Protein AF-A0A968ZP89-F1 (afdb_monomer_lite)

Radius of gyration: 15.47 Å; chains: 1; bounding box: 42×29×35 Å

Secondary structure (DSSP, 8-state):
--GGGSTT-----EEEEE---TTTHHHHHHHHHHTT--EEEESS-TT----TT-EEEEEEE-SSS---EEEETTEEEE-TTS-HHHHHTSSSEEE---S-SS--TTTSSSSS--

Foldseek 3Di:
DCLVQAPNSAAADEPAEDADAPVCVVVVVVVCVVVVFDEAEGASNDPDHHHNVHHDGYYYYPCPYQQDWDDDPPEIEGGPNHDPVVVVVDDHYDYDPPDDDDDPPPVCVVVPDD

Structure (mmCIF, N/CA/C/O backbone):
data_AF-A0A968ZP89-F1
#
_entry.id   AF-A0A968ZP89-F1
#
loop_
_atom_site.group_PDB
_atom_site.id
_atom_site.type_symbol
_atom_site.label_atom_id
_atom_site.label_alt_id
_atom_site.label_comp_id
_atom_site.label_asym_id
_atom_site.label_entity_id
_atom_site.label_seq_id
_atom_site.pdbx_PDB_ins_code
_atom_site.Cartn_x
_atom_site.Cartn_y
_atom_site.Cartn_z
_atom_site.occupancy
_atom_site.B_iso_or_equiv
_atom_site.auth_seq_id
_atom_site.auth_comp_id
_atom_site.auth_asym_id
_atom_site.auth_atom_id
_atom_site.pdbx_PDB_model_num
ATOM 1 N N . MET A 1 1 ? 13.411 -3.872 -1.433 1.00 85.44 1 MET A N 1
ATOM 2 C CA . MET A 1 1 ? 12.933 -5.269 -1.562 1.00 85.44 1 MET A CA 1
ATOM 3 C C . MET A 1 1 ? 11.604 -5.400 -0.845 1.00 85.44 1 MET A C 1
ATOM 5 O O . MET A 1 1 ? 11.432 -4.738 0.172 1.00 85.44 1 MET A O 1
ATOM 9 N N . LEU A 1 2 ? 10.691 -6.217 -1.369 1.00 90.12 2 LEU A N 1
ATOM 10 C CA . LEU A 1 2 ? 9.331 -6.379 -0.845 1.00 90.12 2 LEU A CA 1
ATOM 11 C C . LEU A 1 2 ? 9.191 -7.544 0.142 1.00 90.12 2 LEU A C 1
ATOM 13 O O . LEU A 1 2 ? 8.262 -7.532 0.940 1.00 90.12 2 LEU A O 1
ATOM 17 N N . ALA A 1 3 ? 10.134 -8.490 0.165 1.00 89.88 3 ALA A N 1
ATOM 18 C CA . ALA A 1 3 ? 10.151 -9.602 1.118 1.00 89.88 3 ALA A CA 1
ATOM 19 C C . ALA A 1 3 ? 9.910 -9.208 2.600 1.00 89.88 3 ALA A C 1
ATOM 21 O O . ALA A 1 3 ? 9.131 -9.888 3.264 1.00 89.88 3 ALA A O 1
ATOM 22 N N . PRO A 1 4 ? 10.459 -8.102 3.152 1.00 90.44 4 PRO A N 1
ATOM 23 C CA . PRO A 1 4 ? 10.164 -7.695 4.535 1.00 90.44 4 PRO A CA 1
ATOM 24 C C . PRO A 1 4 ? 8.699 -7.287 4.780 1.00 90.44 4 PRO A C 1
ATOM 26 O O . PRO A 1 4 ? 8.256 -7.201 5.930 1.00 90.44 4 PRO A O 1
ATOM 29 N N . TYR A 1 5 ? 7.954 -7.019 3.706 1.00 85.50 5 TYR A N 1
ATOM 30 C CA . TYR A 1 5 ? 6.574 -6.540 3.708 1.00 85.50 5 TYR A CA 1
ATOM 31 C C . TYR A 1 5 ? 5.538 -7.639 3.444 1.00 85.50 5 TYR A C 1
ATOM 33 O O . TYR A 1 5 ? 4.344 -7.357 3.499 1.00 85.50 5 TYR A O 1
ATOM 41 N N . THR A 1 6 ? 5.961 -8.886 3.214 1.00 85.94 6 THR A N 1
ATOM 42 C CA . THR A 1 6 ? 5.068 -10.039 3.028 1.00 85.94 6 THR A CA 1
ATOM 43 C C . THR A 1 6 ? 5.213 -11.036 4.176 1.00 85.94 6 THR A C 1
ATOM 45 O O . THR A 1 6 ? 6.291 -11.215 4.743 1.00 85.94 6 THR A O 1
ATOM 48 N N . THR A 1 7 ? 4.126 -11.723 4.544 1.00 85.69 7 THR A N 1
ATOM 49 C CA . THR A 1 7 ? 4.178 -12.768 5.587 1.00 85.69 7 THR A CA 1
ATOM 50 C C . THR A 1 7 ? 5.042 -13.953 5.161 1.00 85.69 7 THR A C 1
ATOM 52 O O . THR A 1 7 ? 5.760 -14.521 5.981 1.00 85.69 7 THR A O 1
ATOM 55 N N . TRP A 1 8 ? 5.025 -14.274 3.869 1.00 84.81 8 TRP A N 1
ATOM 56 C CA . TRP A 1 8 ? 5.811 -15.351 3.272 1.00 84.81 8 TRP A CA 1
ATOM 57 C C . TRP A 1 8 ? 7.306 -15.025 3.160 1.00 84.81 8 TRP A C 1
ATOM 59 O O . TRP A 1 8 ? 8.091 -15.921 2.873 1.00 84.81 8 TRP A O 1
ATOM 69 N N . LYS A 1 9 ? 7.711 -13.771 3.420 1.00 87.19 9 LYS A N 1
ATOM 70 C CA . LYS A 1 9 ? 9.095 -13.284 3.305 1.00 87.19 9 LYS A CA 1
ATOM 71 C C . LYS A 1 9 ? 9.712 -13.504 1.922 1.00 87.19 9 LYS A C 1
ATOM 73 O O . LYS A 1 9 ? 10.916 -13.705 1.797 1.00 87.19 9 LYS A O 1
ATOM 78 N N . VAL A 1 10 ? 8.876 -13.429 0.892 1.00 84.88 10 VAL A N 1
ATOM 79 C CA . VAL A 1 10 ? 9.263 -13.520 -0.521 1.00 84.88 10 VAL A CA 1
ATOM 80 C C . VAL A 1 10 ? 8.825 -12.264 -1.265 1.00 84.88 10 VAL A C 1
ATOM 82 O O . VAL A 1 10 ? 7.873 -11.591 -0.846 1.00 84.88 10 VAL A O 1
ATOM 85 N N . GLY A 1 11 ? 9.533 -11.929 -2.342 1.00 89.06 11 GLY A N 1
ATOM 86 C CA . GLY A 1 11 ? 9.262 -10.743 -3.147 1.00 89.06 11 GLY A CA 1
ATOM 87 C C . GLY A 1 11 ? 10.502 -9.915 -3.448 1.00 89.06 11 GLY A C 1
ATOM 88 O O . GLY A 1 11 ? 11.181 -9.421 -2.539 1.00 89.06 11 GLY A O 1
ATOM 89 N N . GLY A 1 12 ? 10.725 -9.695 -4.743 1.00 91.50 12 GLY A N 1
ATOM 90 C CA . GLY A 1 12 ? 11.815 -8.905 -5.298 1.00 91.50 12 GLY A CA 1
ATOM 91 C C . GLY A 1 12 ? 11.727 -7.406 -5.013 1.00 91.50 12 GLY A C 1
ATOM 92 O O . GLY A 1 12 ? 11.071 -6.933 -4.079 1.00 91.50 12 GLY A O 1
ATOM 93 N N . ALA A 1 13 ? 12.439 -6.607 -5.803 1.00 94.06 13 ALA A N 1
ATOM 94 C CA . ALA A 1 13 ? 12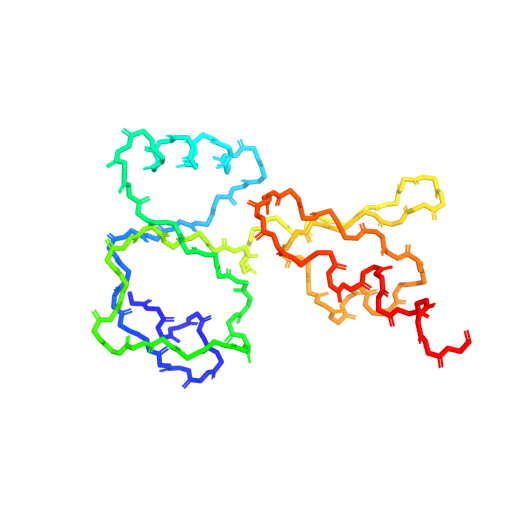.421 -5.154 -5.664 1.00 94.06 13 ALA A CA 1
ATOM 95 C C . ALA A 1 13 ? 11.173 -4.538 -6.317 1.00 94.06 13 ALA A C 1
ATOM 97 O O . ALA A 1 13 ? 10.810 -4.881 -7.436 1.00 94.06 13 ALA A O 1
ATOM 98 N N . ALA A 1 14 ? 10.536 -3.585 -5.638 1.00 94.38 14 ALA A N 1
ATOM 99 C CA . ALA A 1 14 ? 9.650 -2.647 -6.315 1.00 94.38 14 ALA A CA 1
ATOM 100 C C . ALA A 1 14 ? 10.496 -1.573 -6.998 1.00 94.38 14 ALA A C 1
ATOM 102 O O . ALA A 1 14 ? 11.482 -1.117 -6.411 1.00 94.38 14 ALA A O 1
ATOM 103 N N . ARG A 1 15 ? 10.092 -1.131 -8.190 1.00 94.06 15 ARG A N 1
ATOM 104 C CA . ARG A 1 15 ? 10.738 0.007 -8.854 1.00 94.06 15 ARG A CA 1
ATOM 105 C C . ARG A 1 15 ? 10.577 1.298 -8.051 1.00 94.06 15 ARG A C 1
ATOM 107 O O . ARG A 1 15 ? 11.532 2.061 -7.942 1.00 94.06 15 ARG A O 1
ATOM 114 N N . TRP A 1 16 ? 9.401 1.504 -7.459 1.00 94.88 16 TRP A N 1
ATOM 115 C CA . TRP A 1 16 ? 9.166 2.525 -6.440 1.00 94.88 16 TRP A CA 1
ATOM 116 C C . TRP A 1 16 ? 8.379 1.930 -5.278 1.00 94.88 16 TRP A C 1
ATOM 118 O O . TRP A 1 16 ? 7.535 1.059 -5.474 1.00 94.88 16 TRP A O 1
ATOM 128 N N . PHE A 1 17 ? 8.646 2.408 -4.070 1.00 94.19 17 PHE A N 1
ATOM 129 C CA . PHE A 1 17 ? 7.937 2.009 -2.861 1.00 94.19 17 PHE A CA 1
ATOM 130 C C . PHE A 1 17 ? 7.656 3.256 -2.029 1.00 94.19 17 PHE A C 1
ATOM 132 O O . PHE A 1 17 ? 8.558 4.073 -1.846 1.00 94.19 17 PHE A O 1
ATOM 139 N N . ALA A 1 18 ? 6.426 3.396 -1.546 1.00 93.56 18 ALA A N 1
ATOM 140 C CA . ALA A 1 18 ? 6.007 4.516 -0.719 1.00 93.56 18 ALA A CA 1
ATOM 141 C C . ALA A 1 18 ? 5.026 4.057 0.363 1.00 93.56 18 ALA A C 1
ATOM 143 O O . ALA A 1 18 ? 4.212 3.165 0.131 1.00 93.56 18 ALA A O 1
ATOM 144 N N . GLU A 1 19 ? 5.084 4.713 1.517 1.00 92.44 19 GLU A N 1
ATOM 145 C CA . GLU A 1 19 ? 4.127 4.573 2.619 1.00 92.44 19 GLU A CA 1
ATOM 146 C C . GLU A 1 19 ? 3.502 5.946 2.895 1.00 92.44 19 GLU A C 1
ATOM 148 O O . GLU A 1 19 ? 3.871 6.592 3.874 1.00 92.44 19 GLU A O 1
ATOM 153 N N . PRO A 1 20 ? 2.638 6.449 1.990 1.00 91.88 20 PRO A N 1
ATOM 154 C CA . PRO A 1 20 ? 2.081 7.789 2.117 1.00 91.88 20 PRO A CA 1
ATOM 155 C C . PRO A 1 20 ? 1.083 7.863 3.274 1.00 91.88 20 PRO A C 1
ATOM 157 O O . PRO A 1 20 ? 0.455 6.860 3.641 1.00 91.88 20 PRO A O 1
ATOM 160 N N . THR A 1 21 ? 0.882 9.066 3.800 1.00 89.81 21 THR A N 1
ATOM 161 C CA . THR A 1 21 ? -0.294 9.385 4.621 1.00 89.81 21 THR A CA 1
ATOM 162 C C . THR A 1 21 ? -1.570 9.428 3.766 1.00 89.81 21 THR A C 1
ATOM 164 O O . THR A 1 21 ? -1.521 9.387 2.531 1.00 89.81 21 THR A O 1
ATOM 167 N N . SER A 1 22 ? -2.736 9.508 4.413 1.00 84.69 22 SER A N 1
ATOM 168 C CA . SER A 1 22 ? -4.025 9.693 3.729 1.00 84.69 22 SER A CA 1
ATOM 169 C C . SER A 1 22 ? -4.076 10.985 2.906 1.00 84.69 22 SER A C 1
ATOM 171 O O . SER A 1 22 ? -4.687 10.995 1.838 1.00 84.69 22 SER A O 1
ATOM 173 N N . GLU A 1 23 ? -3.372 12.031 3.339 1.00 88.19 23 GLU A N 1
ATOM 174 C CA . GLU A 1 23 ? -3.264 13.311 2.630 1.00 88.19 23 GLU A CA 1
ATOM 175 C C . GLU A 1 23 ? -2.309 13.253 1.426 1.00 88.19 23 GLU A C 1
ATOM 177 O O . GLU A 1 23 ? -2.563 13.892 0.410 1.00 88.19 23 GLU A O 1
ATOM 182 N N . GLU A 1 24 ? -1.234 12.464 1.504 1.00 90.56 24 GLU A N 1
ATOM 183 C CA . GLU A 1 24 ? -0.213 12.359 0.447 1.00 90.56 24 GLU A CA 1
ATOM 184 C C . GLU A 1 24 ? -0.599 11.386 -0.678 1.00 90.56 24 GLU A C 1
ATOM 186 O O . GLU A 1 24 ? -0.114 11.488 -1.811 1.00 90.56 24 GLU A O 1
ATOM 191 N N . ALA A 1 25 ? -1.451 10.403 -0.379 1.00 89.38 25 ALA A N 1
ATOM 192 C CA . ALA A 1 25 ? -1.802 9.350 -1.325 1.00 89.38 25 ALA A CA 1
ATOM 193 C C . ALA A 1 25 ? -2.437 9.857 -2.636 1.00 89.38 25 ALA A C 1
ATOM 195 O O . ALA A 1 25 ? -2.038 9.354 -3.692 1.00 89.38 25 ALA A O 1
ATOM 196 N N . PRO A 1 26 ? -3.367 10.836 -2.635 1.00 90.50 26 PRO A N 1
ATOM 197 C CA . PRO A 1 26 ? -3.945 11.372 -3.867 1.00 90.50 26 PRO A CA 1
ATOM 198 C C . PRO A 1 26 ? -2.893 11.953 -4.817 1.00 90.50 26 PRO A C 1
ATOM 200 O O . PRO A 1 26 ? -2.900 11.630 -6.007 1.00 90.50 26 PRO A O 1
ATOM 203 N N . ASP A 1 27 ? -1.953 12.742 -4.294 1.00 92.94 27 ASP A N 1
ATOM 204 C CA . ASP A 1 27 ? -0.906 13.386 -5.093 1.00 92.94 27 ASP A CA 1
ATOM 205 C C . ASP A 1 27 ? 0.074 12.361 -5.667 1.00 92.94 27 ASP A C 1
ATOM 207 O O . ASP A 1 27 ? 0.450 12.422 -6.842 1.00 92.94 27 ASP A O 1
ATOM 211 N N . L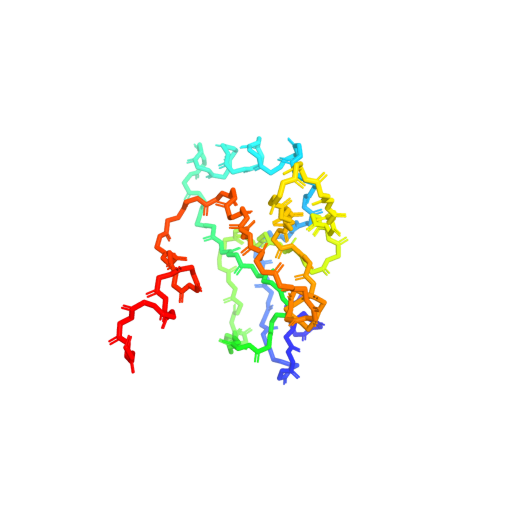EU A 1 28 ? 0.448 11.363 -4.865 1.00 93.12 28 LEU A N 1
ATOM 212 C CA . LEU A 1 28 ? 1.325 10.281 -5.300 1.00 93.12 28 LEU A CA 1
ATOM 213 C C . LEU A 1 28 ? 0.685 9.431 -6.410 1.00 93.12 28 LEU A C 1
ATOM 215 O O . LEU A 1 28 ? 1.354 9.038 -7.372 1.00 93.12 28 LEU A O 1
ATOM 219 N N . ILE A 1 29 ? -0.616 9.163 -6.303 1.00 92.38 29 ILE A N 1
ATOM 220 C CA . ILE A 1 29 ? -1.370 8.417 -7.314 1.00 92.38 29 ILE A CA 1
ATOM 221 C C . ILE A 1 29 ? -1.518 9.240 -8.587 1.00 92.38 29 ILE A C 1
ATOM 223 O O . ILE A 1 29 ? -1.282 8.712 -9.675 1.00 92.38 29 ILE A O 1
ATOM 227 N N . ALA A 1 30 ? -1.843 10.528 -8.467 1.00 93.88 30 ALA A N 1
ATOM 228 C CA . ALA A 1 30 ? -1.911 11.437 -9.604 1.00 93.88 30 ALA A CA 1
ATOM 229 C C . ALA A 1 30 ? -0.560 11.513 -10.334 1.00 93.88 30 ALA A C 1
ATOM 231 O O . ALA A 1 30 ? -0.508 11.420 -11.563 1.00 93.88 30 ALA A O 1
ATOM 232 N N . TRP A 1 31 ? 0.547 11.588 -9.589 1.00 95.25 31 TRP A N 1
ATOM 233 C CA . TRP A 1 31 ? 1.900 11.540 -10.140 1.00 95.25 31 TRP A CA 1
ATOM 234 C C . TRP A 1 31 ? 2.166 10.243 -10.911 1.00 95.25 31 TRP A C 1
ATOM 236 O O . TRP A 1 31 ? 2.606 10.299 -12.062 1.00 95.25 31 TRP A O 1
ATOM 246 N N . ALA A 1 32 ? 1.876 9.080 -10.324 1.00 94.50 32 ALA A N 1
ATOM 247 C CA . ALA A 1 32 ? 2.111 7.793 -10.976 1.00 94.50 32 ALA A CA 1
ATOM 248 C C . ALA A 1 32 ? 1.247 7.638 -12.237 1.00 94.50 32 ALA A C 1
ATOM 250 O O . ALA A 1 32 ? 1.755 7.239 -13.289 1.00 94.50 32 ALA A O 1
ATOM 251 N N . TYR A 1 33 ? -0.020 8.051 -12.160 1.00 94.62 33 TYR A N 1
ATOM 252 C CA . TYR A 1 33 ? -0.946 8.058 -13.288 1.00 94.62 33 TYR A CA 1
ATOM 253 C C . TYR A 1 33 ? -0.455 8.963 -14.425 1.00 94.62 33 TYR A C 1
ATOM 255 O O . TYR A 1 33 ? -0.386 8.525 -15.572 1.00 94.62 33 TYR A O 1
ATOM 263 N N . SER A 1 34 ? -0.013 10.188 -14.111 1.00 96.19 34 SER A N 1
ATOM 264 C CA . SER A 1 34 ? 0.522 11.142 -15.100 1.00 96.19 34 SER A CA 1
ATOM 265 C C . SER A 1 34 ? 1.741 10.613 -15.866 1.00 96.19 34 SER A C 1
ATOM 267 O O . SER A 1 34 ? 2.009 11.041 -16.987 1.00 96.19 34 SER A O 1
ATOM 269 N N . LYS A 1 35 ? 2.474 9.664 -15.274 1.00 95.81 35 LYS A N 1
ATOM 270 C CA . LYS A 1 35 ? 3.673 9.046 -15.851 1.00 95.81 35 LYS A CA 1
ATOM 271 C C . LYS A 1 35 ? 3.419 7.671 -16.466 1.00 95.81 35 LYS A C 1
ATOM 273 O O . LYS A 1 35 ? 4.372 7.042 -16.923 1.00 95.81 35 LYS A O 1
ATOM 278 N N . GLY A 1 36 ? 2.176 7.184 -16.453 1.00 94.38 36 GLY A N 1
ATOM 279 C CA . GLY A 1 36 ? 1.838 5.831 -16.902 1.00 94.38 36 GLY A CA 1
ATOM 280 C C . GLY A 1 36 ? 2.524 4.733 -16.081 1.00 94.38 36 GLY A C 1
ATOM 281 O O . GLY A 1 36 ? 2.790 3.649 -16.597 1.00 94.38 36 GLY A O 1
ATOM 282 N N . ILE A 1 37 ? 2.869 5.016 -14.821 1.00 95.38 37 ILE A N 1
ATOM 283 C CA . ILE A 1 37 ? 3.516 4.054 -13.928 1.00 95.38 37 ILE A CA 1
ATOM 284 C C . ILE A 1 37 ? 2.432 3.137 -13.342 1.00 95.38 37 ILE A C 1
ATOM 286 O O . ILE A 1 37 ? 1.484 3.644 -12.740 1.00 95.38 37 ILE A O 1
ATOM 290 N N . PRO A 1 38 ? 2.557 1.800 -13.458 1.00 93.25 38 PRO A N 1
ATOM 291 C CA . PRO A 1 38 ? 1.612 0.888 -12.825 1.00 93.25 38 PRO A CA 1
ATOM 292 C C . PRO A 1 38 ? 1.700 0.998 -11.298 1.00 93.25 38 PRO A C 1
ATOM 294 O O . PRO A 1 38 ? 2.798 1.053 -10.739 1.00 93.25 38 PRO A O 1
ATOM 297 N N . ILE A 1 39 ? 0.543 1.015 -10.635 1.00 93.38 39 ILE A N 1
ATOM 298 C CA . ILE A 1 39 ? 0.422 1.125 -9.177 1.00 93.38 39 ILE A CA 1
ATOM 299 C C . ILE A 1 39 ? -0.022 -0.223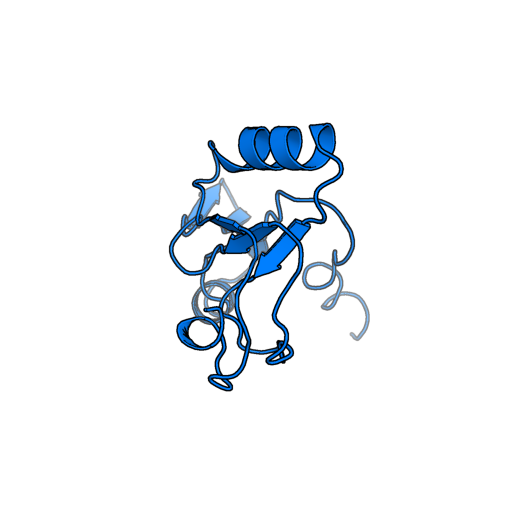 -8.606 1.00 93.38 39 ILE A C 1
ATOM 301 O O . ILE A 1 39 ? -0.950 -0.849 -9.117 1.00 93.38 39 ILE A O 1
ATOM 305 N N . TYR A 1 40 ? 0.628 -0.647 -7.529 1.00 92.56 40 TYR A N 1
ATOM 306 C CA . TYR A 1 40 ? 0.310 -1.841 -6.757 1.00 92.56 40 TYR A CA 1
ATOM 307 C C . TYR A 1 40 ? 0.050 -1.435 -5.306 1.00 92.56 40 TYR A C 1
ATOM 309 O O . TYR A 1 40 ? 0.844 -0.704 -4.719 1.00 92.56 40 TYR A O 1
ATOM 317 N N . TYR A 1 41 ? -1.029 -1.929 -4.707 1.00 90.06 41 TYR A N 1
ATOM 318 C CA . TYR A 1 41 ? -1.350 -1.657 -3.305 1.00 90.06 41 TYR A CA 1
ATOM 319 C C . TYR A 1 41 ? -0.919 -2.827 -2.424 1.00 90.06 41 TYR A C 1
ATOM 321 O O . TYR A 1 41 ? -1.196 -3.986 -2.738 1.00 90.06 41 TYR A O 1
ATOM 329 N N . LEU A 1 42 ? -0.249 -2.530 -1.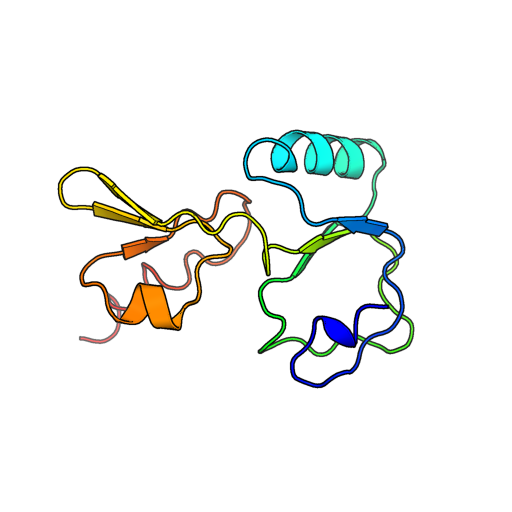313 1.00 88.81 42 LEU A N 1
ATOM 330 C CA . LEU A 1 42 ? 0.229 -3.520 -0.358 1.00 88.81 42 LEU A CA 1
ATOM 331 C C . LEU A 1 42 ? -0.254 -3.169 1.053 1.00 88.81 42 LEU A C 1
ATOM 333 O O . LEU A 1 42 ? 0.202 -2.218 1.668 1.00 88.81 42 LEU A O 1
ATOM 337 N N . GLY A 1 43 ? -1.173 -3.966 1.595 1.00 86.50 43 GLY A N 1
ATOM 338 C CA . GLY A 1 43 ? -1.525 -3.876 3.015 1.00 86.50 43 GLY A CA 1
ATOM 339 C C . GLY A 1 43 ? -0.445 -4.520 3.894 1.00 86.50 43 GLY A C 1
ATOM 340 O O . GLY A 1 43 ? 0.755 -4.355 3.699 1.00 86.50 43 GLY A O 1
ATOM 341 N N . ARG A 1 44 ? -0.853 -5.385 4.830 1.00 82.50 44 ARG A N 1
ATOM 342 C CA . ARG A 1 44 ? 0.090 -6.140 5.686 1.00 82.50 44 ARG A CA 1
ATOM 343 C C . ARG A 1 44 ? 0.806 -7.308 4.983 1.00 82.50 44 ARG A C 1
ATOM 345 O O . ARG A 1 44 ? 1.567 -8.021 5.631 1.00 82.50 44 ARG A O 1
ATOM 352 N N . GLY A 1 45 ? 0.518 -7.552 3.701 1.00 82.12 45 GLY A N 1
ATOM 353 C CA . GLY A 1 45 ? 1.153 -8.608 2.903 1.00 82.12 45 GLY A CA 1
ATOM 354 C C . GLY A 1 45 ? 0.864 -10.045 3.364 1.00 82.12 45 GLY A C 1
ATOM 355 O O . GLY A 1 45 ? 1.654 -10.945 3.080 1.00 82.12 45 GLY A O 1
ATOM 356 N N . SER A 1 46 ? -0.247 -10.279 4.075 1.00 79.06 46 SER A N 1
ATOM 357 C CA . SER A 1 46 ? -0.618 -11.602 4.608 1.00 79.06 46 SER A CA 1
ATOM 358 C C . SER A 1 46 ? -1.220 -12.561 3.584 1.00 79.06 46 SER A C 1
ATOM 360 O O . SER A 1 46 ? -1.302 -13.754 3.853 1.00 79.06 46 SER A O 1
ATOM 362 N N . ASN A 1 47 ? -1.626 -12.054 2.418 1.00 82.56 47 ASN A N 1
ATOM 363 C CA . ASN A 1 47 ? -2.245 -12.843 1.352 1.00 82.56 47 ASN A CA 1
ATOM 364 C C . ASN A 1 47 ? -1.652 -12.527 -0.031 1.00 82.56 47 ASN A C 1
ATOM 366 O O . ASN A 1 47 ? -2.363 -12.491 -1.030 1.00 82.56 47 ASN A O 1
ATOM 370 N N . VAL A 1 48 ? -0.358 -12.209 -0.084 1.00 83.88 48 VAL A N 1
ATOM 371 C CA . VAL A 1 48 ? 0.317 -11.866 -1.340 1.00 83.88 48 VAL A CA 1
ATOM 372 C C . VAL A 1 48 ? 1.596 -12.680 -1.462 1.00 83.88 48 VAL A C 1
ATOM 374 O O . VAL A 1 48 ? 2.372 -12.777 -0.509 1.00 83.88 48 VAL A O 1
ATOM 377 N N . LEU A 1 49 ? 1.805 -13.236 -2.653 1.00 86.12 49 LEU A N 1
ATOM 378 C CA . LEU A 1 49 ? 3.051 -13.849 -3.090 1.00 86.12 49 LEU A CA 1
ATOM 379 C C . LEU A 1 49 ? 3.612 -12.978 -4.217 1.00 86.12 49 LEU A C 1
ATOM 381 O O . LEU A 1 49 ? 2.969 -12.817 -5.252 1.00 86.12 49 LEU A O 1
ATOM 385 N N . ILE A 1 50 ? 4.771 -12.366 -3.993 1.00 89.19 50 ILE A N 1
ATOM 386 C CA . ILE A 1 50 ? 5.398 -11.455 -4.956 1.00 89.19 50 ILE A CA 1
ATOM 387 C C . ILE A 1 50 ? 6.572 -12.194 -5.592 1.00 89.19 50 ILE A C 1
ATOM 389 O O . ILE A 1 50 ? 7.349 -12.815 -4.871 1.00 89.19 50 ILE A O 1
ATOM 393 N N . SER A 1 51 ? 6.690 -12.132 -6.923 1.00 89.56 51 SER A N 1
ATOM 394 C CA . SER A 1 51 ? 7.815 -12.737 -7.650 1.00 89.56 51 SER A CA 1
ATOM 395 C C . SER A 1 51 ? 9.152 -12.163 -7.174 1.00 89.56 51 SER A C 1
ATOM 397 O O . SER A 1 51 ? 9.241 -10.978 -6.832 1.00 89.56 51 SER A O 1
ATOM 399 N N . ASP A 1 52 ? 10.205 -12.976 -7.202 1.00 91.19 52 ASP A N 1
ATOM 400 C CA . ASP A 1 52 ? 11.575 -12.534 -6.924 1.00 91.19 52 ASP A CA 1
ATOM 401 C C . ASP A 1 52 ? 12.104 -11.562 -7.992 1.00 91.19 52 ASP A C 1
ATOM 403 O O . ASP A 1 52 ? 12.948 -10.719 -7.685 1.00 91.19 52 ASP A O 1
ATOM 407 N N . ASP A 1 53 ? 11.517 -11.574 -9.195 1.00 91.75 53 ASP A N 1
ATOM 408 C CA . ASP A 1 53 ? 11.765 -10.569 -10.242 1.00 91.75 53 ASP A CA 1
ATOM 409 C C . ASP A 1 53 ? 11.262 -9.166 -9.846 1.00 91.75 53 ASP A C 1
ATOM 411 O O . ASP A 1 53 ? 11.634 -8.159 -10.451 1.00 91.75 53 ASP A O 1
ATOM 415 N N . GLY A 1 54 ? 10.434 -9.076 -8.800 1.00 91.88 54 GLY A N 1
ATOM 416 C CA . GLY A 1 54 ? 9.924 -7.821 -8.269 1.00 91.88 54 GLY A CA 1
ATOM 417 C C . GLY A 1 54 ? 8.734 -7.252 -9.041 1.00 91.88 54 GLY A C 1
ATOM 418 O O . GLY A 1 54 ? 8.007 -7.968 -9.728 1.00 91.88 54 GLY A O 1
ATOM 419 N N . LEU A 1 55 ? 8.494 -5.949 -8.870 1.00 92.94 55 LEU A N 1
ATOM 420 C CA . LEU A 1 55 ? 7.375 -5.230 -9.484 1.00 92.94 55 LEU A CA 1
ATOM 421 C C . LEU A 1 55 ? 7.884 -4.001 -10.254 1.00 92.94 55 LEU A C 1
ATOM 423 O O . LEU A 1 55 ? 8.576 -3.160 -9.672 1.00 92.94 55 LEU A O 1
ATOM 427 N N . PRO A 1 56 ? 7.503 -3.819 -11.534 1.00 93.62 56 PRO A N 1
ATOM 428 C CA . PRO A 1 56 ? 8.036 -2.753 -12.390 1.00 93.62 56 PRO A CA 1
ATOM 429 C C . PRO A 1 56 ? 7.434 -1.361 -12.115 1.00 93.62 56 PRO A C 1
ATOM 431 O O . PRO A 1 56 ? 7.690 -0.423 -12.871 1.00 93.62 56 PRO A O 1
ATOM 434 N N . GLY A 1 57 ? 6.622 -1.221 -11.063 1.00 94.12 57 GLY A N 1
ATOM 435 C CA . GLY A 1 57 ? 5.823 -0.032 -10.772 1.00 94.12 57 GLY A CA 1
ATOM 436 C C . GLY A 1 57 ? 5.974 0.501 -9.353 1.00 94.12 57 GLY A C 1
ATOM 437 O O . GLY A 1 57 ? 6.903 0.139 -8.627 1.00 94.12 57 GLY A O 1
ATOM 438 N N . LEU A 1 58 ? 5.053 1.391 -8.988 1.00 94.19 58 LEU A N 1
ATOM 439 C CA . LEU A 1 58 ? 4.951 1.970 -7.656 1.00 94.19 58 LEU A CA 1
ATOM 440 C C . LEU A 1 58 ? 4.149 1.043 -6.749 1.00 94.19 58 LEU A C 1
ATOM 442 O O . LEU A 1 58 ? 2.993 0.749 -7.028 1.00 94.19 58 LEU A O 1
ATOM 446 N N . VAL A 1 59 ? 4.754 0.620 -5.647 1.00 94.75 59 VAL A N 1
ATOM 447 C CA . VAL A 1 59 ? 4.064 -0.067 -4.558 1.00 94.75 59 VAL A CA 1
ATOM 448 C C . VAL A 1 59 ? 3.708 0.955 -3.485 1.00 94.75 59 VAL A C 1
ATOM 450 O O . VAL A 1 59 ? 4.597 1.590 -2.922 1.00 94.75 59 VAL A O 1
ATOM 453 N N . ILE A 1 60 ? 2.417 1.099 -3.203 1.00 93.38 60 ILE A N 1
ATOM 454 C CA . ILE A 1 60 ? 1.888 1.919 -2.113 1.00 93.38 60 ILE A CA 1
ATOM 455 C C . ILE A 1 60 ? 1.551 0.984 -0.956 1.00 93.38 60 ILE A C 1
ATOM 457 O O . ILE A 1 60 ? 0.678 0.124 -1.092 1.00 93.38 60 ILE A O 1
ATOM 461 N N . SER A 1 61 ? 2.261 1.130 0.161 1.00 90.69 61 SER A N 1
ATOM 462 C CA . SER A 1 61 ? 2.044 0.348 1.375 1.00 90.69 61 SER A CA 1
ATOM 463 C C . SER A 1 61 ? 1.243 1.136 2.407 1.00 90.69 61 SER A C 1
ATOM 465 O O . SER A 1 61 ? 1.564 2.285 2.691 1.00 90.69 61 SER A O 1
ATOM 467 N N . THR A 1 62 ? 0.222 0.502 2.985 1.00 88.62 62 THR A N 1
ATOM 468 C CA . THR A 1 62 ? -0.575 1.043 4.106 1.00 88.62 62 THR A CA 1
ATOM 469 C C . THR A 1 62 ? -0.246 0.330 5.418 1.00 88.62 62 THR A C 1
ATOM 471 O O . THR A 1 62 ? -0.970 0.415 6.402 1.00 88.62 62 THR A O 1
ATOM 474 N N . ARG A 1 63 ? 0.844 -0.447 5.461 1.00 81.75 63 ARG A N 1
ATOM 475 C CA . ARG A 1 63 ? 1.176 -1.289 6.620 1.00 81.75 63 ARG A CA 1
ATOM 476 C C . ARG A 1 63 ? 1.409 -0.481 7.898 1.00 81.75 63 ARG A C 1
ATOM 478 O O . ARG A 1 63 ? 1.054 -0.958 8.975 1.00 81.75 63 ARG A O 1
ATOM 485 N N . ASN A 1 64 ? 2.058 0.672 7.765 1.00 82.25 64 ASN A N 1
ATOM 486 C CA . ASN A 1 64 ? 2.463 1.539 8.873 1.00 82.25 64 ASN A CA 1
ATOM 487 C C . ASN A 1 64 ? 1.907 2.966 8.730 1.00 82.25 64 ASN A C 1
ATOM 489 O O . ASN A 1 64 ? 2.337 3.864 9.447 1.00 82.25 64 ASN A O 1
ATOM 493 N N . SER A 1 65 ? 0.991 3.180 7.789 1.00 84.31 65 SER A N 1
ATOM 494 C CA . SER A 1 65 ? 0.359 4.467 7.512 1.00 84.31 65 SER A CA 1
ATOM 495 C C . SER A 1 65 ? -1.144 4.266 7.355 1.00 84.31 65 SER A C 1
ATOM 497 O O . SER A 1 65 ? -1.600 3.136 7.192 1.00 84.31 65 SER A O 1
ATOM 499 N N . MET A 1 66 ? -1.919 5.348 7.428 1.00 83.25 66 MET A N 1
ATOM 500 C CA . MET A 1 66 ? -3.382 5.282 7.354 1.00 83.25 66 MET A CA 1
ATOM 501 C C . MET A 1 66 ? -3.973 4.337 8.422 1.00 83.25 66 MET A C 1
ATOM 503 O O . MET A 1 66 ? -4.713 3.400 8.115 1.00 83.25 66 MET A O 1
ATOM 507 N N . THR A 1 67 ? -3.555 4.504 9.679 1.00 85.44 67 THR A N 1
ATOM 508 C CA . THR A 1 67 ? -3.944 3.634 10.802 1.00 85.44 67 THR A CA 1
ATOM 509 C C . THR A 1 67 ? -4.978 4.274 11.727 1.00 85.44 67 THR A C 1
ATOM 511 O O . THR A 1 67 ? -5.171 3.786 12.843 1.00 85.44 67 THR A O 1
ATOM 514 N N . GLU A 1 68 ? -5.612 5.374 11.320 1.00 84.75 68 GLU A N 1
ATOM 515 C CA . GLU A 1 68 ? -6.614 6.037 12.143 1.00 84.75 68 GLU A CA 1
ATOM 516 C C . GLU A 1 68 ? -7.910 5.232 12.229 1.00 84.75 68 GLU A C 1
ATOM 518 O O . GLU A 1 68 ? -8.388 4.601 11.280 1.00 84.75 68 GLU A O 1
ATOM 523 N N . LEU A 1 69 ? -8.480 5.259 13.429 1.00 86.62 69 LEU A N 1
ATOM 524 C CA . LEU A 1 69 ? -9.719 4.596 13.779 1.00 86.62 69 LEU A CA 1
ATOM 525 C C . LEU A 1 69 ? -10.485 5.525 14.712 1.00 86.62 69 LEU A C 1
ATOM 527 O O . LEU A 1 69 ? -10.045 5.786 15.833 1.00 86.62 69 LEU A O 1
ATOM 531 N N . TYR A 1 70 ? -11.638 5.999 14.264 1.00 84.75 70 TYR A N 1
ATOM 532 C CA . TYR A 1 70 ? -12.470 6.903 15.044 1.00 84.75 70 TYR A CA 1
ATOM 533 C C . TYR A 1 70 ? -13.949 6.565 14.891 1.00 84.75 70 TYR A C 1
ATOM 535 O O . TYR A 1 70 ? -14.373 5.845 13.985 1.00 84.75 70 TYR A O 1
ATOM 543 N N . ARG A 1 71 ? -14.749 7.061 15.834 1.00 85.00 71 ARG A N 1
ATOM 544 C CA . ARG A 1 71 ? -16.201 6.911 15.819 1.00 85.00 71 ARG A CA 1
ATOM 545 C C . ARG A 1 71 ? -16.828 8.200 15.306 1.00 85.00 71 ARG A C 1
ATOM 547 O O . ARG A 1 71 ? -16.559 9.263 15.855 1.00 85.00 71 ARG A O 1
ATOM 554 N N . ASP A 1 72 ? -17.681 8.075 14.301 1.00 84.12 72 ASP A N 1
ATOM 555 C CA . ASP A 1 72 ? -18.506 9.148 13.755 1.00 84.12 72 ASP A CA 1
ATOM 556 C C . ASP A 1 72 ? -19.986 8.786 13.952 1.00 84.12 72 ASP A C 1
ATOM 558 O O . ASP A 1 72 ? -20.551 7.943 13.248 1.00 84.12 72 ASP A O 1
ATOM 562 N N . GLY A 1 73 ? -20.593 9.347 15.002 1.00 85.81 73 GLY A N 1
ATOM 563 C CA . GLY A 1 73 ? -21.943 8.989 15.441 1.00 85.81 73 GLY A CA 1
ATOM 564 C C . GLY A 1 73 ? -22.062 7.502 15.796 1.00 85.81 73 GLY A C 1
ATOM 565 O O . GLY A 1 73 ? -21.411 7.017 16.724 1.00 85.81 73 GLY A O 1
ATOM 566 N N . ASP A 1 74 ? -22.886 6.772 15.046 1.00 85.19 74 ASP A N 1
ATOM 567 C CA . ASP A 1 74 ? -23.063 5.317 15.182 1.00 85.19 74 ASP A CA 1
ATOM 568 C C . ASP A 1 74 ? -22.209 4.496 14.211 1.00 85.19 74 ASP A C 1
ATOM 570 O O . ASP A 1 74 ? -22.302 3.273 14.179 1.00 85.19 74 ASP A O 1
ATOM 574 N N . THR A 1 75 ? -21.341 5.146 13.437 1.00 79.19 75 THR A N 1
ATOM 575 C CA . THR A 1 75 ? -20.420 4.472 12.523 1.00 79.19 75 THR A CA 1
ATOM 576 C C . THR A 1 75 ? -19.008 4.481 13.089 1.00 79.19 75 THR A C 1
ATOM 578 O O . THR A 1 75 ? -18.546 5.471 13.654 1.00 79.19 75 THR A O 1
ATOM 581 N N . ILE A 1 76 ? -18.287 3.378 12.909 1.00 84.56 76 ILE A N 1
ATOM 582 C CA . ILE A 1 76 ? -16.842 3.341 13.128 1.00 84.56 76 ILE A CA 1
ATOM 583 C C . ILE A 1 76 ? -16.155 3.474 11.774 1.00 84.56 76 ILE A C 1
ATOM 585 O O . ILE A 1 76 ? -16.404 2.669 10.871 1.00 84.56 76 ILE A O 1
ATOM 589 N N . VAL A 1 77 ? -15.302 4.489 11.655 1.00 84.75 77 VAL A N 1
ATOM 590 C CA . VAL A 1 77 ? -14.474 4.753 10.481 1.00 84.75 77 VAL A CA 1
ATOM 591 C C . VAL A 1 77 ? -13.078 4.222 10.761 1.00 84.75 77 VAL A C 1
ATOM 593 O O . VAL A 1 77 ? -12.441 4.603 11.742 1.00 84.75 77 VAL A O 1
ATOM 596 N N . ALA A 1 78 ? -12.626 3.316 9.900 1.00 85.06 78 ALA A N 1
ATOM 597 C CA . ALA A 1 78 ? -11.291 2.742 9.944 1.00 85.06 78 ALA A CA 1
ATOM 598 C C . ALA A 1 78 ? -10.579 3.025 8.623 1.00 85.06 78 ALA A C 1
ATOM 600 O O . ALA A 1 78 ? -11.118 2.719 7.551 1.00 85.06 78 ALA A O 1
ATOM 601 N N . GLU A 1 79 ? -9.376 3.580 8.712 1.00 85.38 79 GLU A N 1
ATOM 602 C CA . GLU A 1 79 ? -8.490 3.742 7.569 1.00 85.38 79 GLU A CA 1
ATOM 603 C C . GLU A 1 79 ? -7.900 2.393 7.100 1.00 85.38 79 GLU A C 1
ATOM 605 O O . GLU A 1 79 ? -7.952 1.367 7.785 1.00 85.38 79 GLU A O 1
ATOM 610 N N . SER A 1 80 ? -7.337 2.382 5.890 1.00 79.94 80 SER A N 1
ATOM 611 C CA . SER A 1 80 ? -6.921 1.169 5.168 1.00 79.94 80 SER A CA 1
ATOM 612 C C . SER A 1 80 ? -5.743 0.407 5.796 1.00 79.94 80 SER A C 1
ATOM 614 O O . SER A 1 80 ? -5.541 -0.773 5.496 1.00 79.94 80 SER A O 1
ATOM 616 N N . GLY A 1 81 ? -4.959 1.057 6.654 1.00 81.12 81 GLY A N 1
ATOM 617 C CA . GLY A 1 81 ? -3.859 0.467 7.414 1.00 81.12 81 GLY A CA 1
ATOM 618 C C . GLY A 1 81 ? -4.273 -0.117 8.764 1.00 81.12 81 GLY A C 1
ATOM 619 O O . GLY A 1 81 ? -3.485 -0.830 9.396 1.00 81.12 81 GLY A O 1
ATOM 620 N N . VAL A 1 82 ? -5.510 0.120 9.220 1.00 83.88 82 VAL A N 1
ATOM 621 C CA . VAL A 1 82 ? -6.010 -0.458 10.473 1.00 83.88 82 VAL A CA 1
ATOM 622 C C . VAL A 1 82 ? -6.030 -1.982 10.367 1.00 83.88 82 VAL A C 1
ATOM 624 O O . VAL A 1 82 ? -6.563 -2.579 9.431 1.00 83.88 82 VAL A O 1
ATOM 627 N N . SER A 1 83 ? -5.442 -2.646 11.364 1.00 80.81 83 SER A N 1
ATOM 628 C CA . SER A 1 83 ? -5.413 -4.106 11.415 1.00 80.81 83 SER A CA 1
ATOM 629 C C . SER A 1 83 ? -6.828 -4.681 11.393 1.00 80.81 83 SER A C 1
ATOM 631 O O . SER A 1 83 ? -7.667 -4.333 12.224 1.00 80.81 83 SER A O 1
ATOM 633 N N . TYR A 1 84 ? -7.057 -5.658 10.514 1.00 76.19 84 TYR A N 1
ATOM 634 C CA . TYR A 1 84 ? -8.323 -6.389 10.447 1.00 76.19 84 TYR A CA 1
ATOM 635 C C . TYR A 1 84 ? -8.754 -6.969 11.807 1.00 76.19 84 TYR A C 1
ATOM 637 O O . TYR A 1 84 ? -9.939 -6.981 12.126 1.00 76.19 84 TYR A O 1
ATOM 645 N N . LEU A 1 85 ? -7.804 -7.408 12.645 1.00 76.81 85 LEU A N 1
ATOM 646 C CA . LEU A 1 85 ? -8.112 -7.913 13.990 1.00 76.81 85 LEU A CA 1
ATOM 647 C C . LEU A 1 85 ? -8.703 -6.827 14.899 1.00 76.81 85 LEU A C 1
ATOM 649 O O . LEU A 1 85 ? -9.591 -7.123 15.695 1.00 76.81 85 LEU A O 1
ATOM 653 N N . THR A 1 86 ? -8.246 -5.583 14.751 1.00 77.56 86 THR A N 1
ATOM 654 C CA . THR A 1 86 ? -8.795 -4.432 15.473 1.00 77.56 86 THR A CA 1
ATOM 655 C C . THR A 1 86 ? -10.217 -4.152 14.997 1.00 77.56 86 THR A C 1
ATOM 657 O O . THR A 1 86 ? -11.128 -4.114 15.823 1.00 77.56 86 THR A O 1
ATOM 660 N N . CYS A 1 87 ? -10.442 -4.076 13.679 1.00 69.88 87 CYS A N 1
ATOM 661 C CA . CYS A 1 87 ? -11.780 -3.880 13.110 1.00 69.88 87 CYS A CA 1
ATOM 662 C C . CYS A 1 87 ? -12.764 -4.988 13.516 1.00 69.88 87 CYS A C 1
ATOM 664 O O . CYS A 1 87 ? -13.912 -4.699 13.827 1.00 69.88 87 CYS A O 1
ATOM 666 N N . ARG A 1 88 ? -12.320 -6.250 13.584 1.00 68.94 88 ARG A N 1
ATOM 667 C CA . ARG A 1 88 ? -13.167 -7.390 13.974 1.00 68.94 88 ARG A CA 1
ATOM 668 C C . ARG A 1 88 ? -13.699 -7.293 15.408 1.00 68.94 88 ARG A C 1
ATOM 670 O O . ARG A 1 88 ? -14.754 -7.847 15.702 1.00 68.94 88 ARG A O 1
ATOM 677 N N . SER A 1 89 ? -12.977 -6.626 16.308 1.00 71.31 89 SER A N 1
ATOM 678 C CA . SER A 1 89 ? -13.422 -6.441 17.699 1.00 71.31 89 SER A CA 1
ATOM 679 C C . SER A 1 89 ? -14.550 -5.412 17.850 1.00 71.31 89 SER A C 1
ATOM 681 O O . SER A 1 89 ? -15.171 -5.327 18.909 1.00 71.31 89 SER A O 1
ATOM 683 N N . LEU A 1 90 ? -14.841 -4.656 16.790 1.00 64.31 90 LEU A N 1
ATOM 684 C CA . LEU A 1 90 ? -15.769 -3.537 16.791 1.00 64.31 90 LEU A CA 1
ATOM 685 C C . LEU A 1 90 ? -17.042 -3.921 16.026 1.00 64.31 90 LEU A C 1
ATOM 687 O O . LEU A 1 90 ? -16.992 -4.357 14.878 1.00 64.31 90 LEU A O 1
ATOM 691 N N . ARG A 1 91 ? -18.206 -3.778 16.666 1.00 50.88 91 ARG A N 1
ATOM 692 C CA . ARG A 1 91 ? -19.505 -3.957 15.997 1.00 50.88 91 ARG A CA 1
ATOM 693 C C . ARG A 1 91 ? -19.750 -2.757 15.069 1.00 50.88 91 ARG A C 1
ATOM 695 O O . ARG A 1 91 ? -19.593 -1.630 15.516 1.00 50.88 91 ARG A O 1
ATOM 702 N N . GLN A 1 92 ? -20.143 -3.016 13.816 1.00 50.47 92 GLN A N 1
ATOM 703 C CA . GLN A 1 92 ? -20.431 -2.019 12.765 1.00 50.47 92 GLN A CA 1
ATOM 704 C C . GLN A 1 92 ? -19.253 -1.097 12.376 1.00 50.47 92 GLN A C 1
ATOM 706 O O . GLN A 1 92 ? -19.247 0.102 12.649 1.00 50.47 92 GLN A O 1
ATOM 711 N N . VAL A 1 93 ? -18.267 -1.647 11.661 1.00 51.44 93 VAL A N 1
ATOM 712 C CA . VAL A 1 93 ? -17.200 -0.858 11.019 1.00 51.44 93 VAL A CA 1
ATOM 713 C C . VAL A 1 93 ? -17.533 -0.639 9.543 1.00 51.44 93 VAL A C 1
ATOM 715 O O . VAL A 1 93 ? -17.643 -1.605 8.788 1.00 51.44 93 VAL A O 1
ATOM 718 N N . ARG A 1 94 ? -17.637 0.622 9.102 1.00 47.50 94 ARG A N 1
ATOM 719 C CA . ARG A 1 94 ? -17.548 0.962 7.672 1.00 47.50 94 ARG A CA 1
ATOM 720 C C . ARG A 1 94 ? -16.086 1.257 7.369 1.00 47.50 94 ARG A C 1
ATOM 722 O O . ARG A 1 94 ? -15.565 2.312 7.715 1.00 47.50 94 ARG A O 1
ATOM 729 N N . VAL A 1 95 ? -15.421 0.300 6.730 1.00 49.47 95 VAL A N 1
ATOM 730 C CA . VAL A 1 95 ? -14.049 0.481 6.246 1.00 49.47 95 VAL A CA 1
ATOM 731 C C . V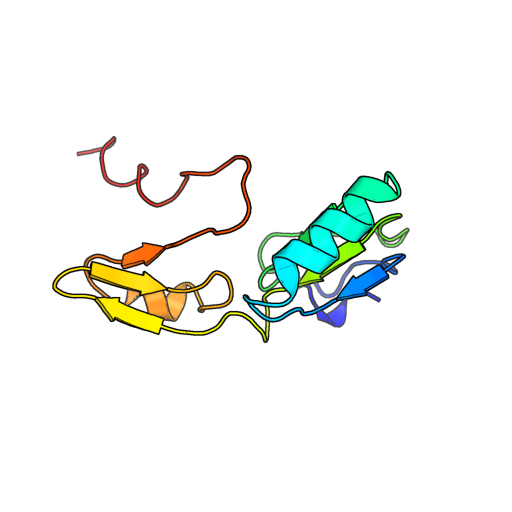AL A 1 95 ? -14.090 1.433 5.054 1.00 49.47 95 VAL A C 1
ATOM 733 O O . VAL A 1 95 ? -14.690 1.110 4.026 1.00 49.47 95 VAL A O 1
ATOM 736 N N . PHE A 1 96 ? -13.469 2.605 5.187 1.00 44.91 96 PHE A N 1
ATOM 737 C CA . PHE A 1 96 ? -13.292 3.522 4.067 1.00 44.91 96 PHE A CA 1
ATOM 738 C C . PHE A 1 96 ? -12.018 3.124 3.324 1.00 44.91 96 PHE A C 1
ATOM 740 O O . PHE A 1 96 ? -10.906 3.511 3.671 1.00 44.91 96 PHE A O 1
ATOM 747 N N . LEU A 1 97 ? -12.191 2.334 2.267 1.00 44.66 97 LEU A N 1
ATOM 748 C CA . LEU A 1 97 ? -11.206 2.250 1.196 1.00 44.66 97 LEU A CA 1
ATOM 749 C C . LEU A 1 97 ? -11.352 3.526 0.359 1.00 44.66 97 LEU A C 1
ATOM 751 O O . LEU A 1 97 ? -11.960 3.520 -0.710 1.00 44.66 97 LEU A O 1
ATOM 755 N N . ALA A 1 98 ? -10.815 4.649 0.845 1.00 36.22 98 ALA A N 1
ATOM 756 C CA . ALA A 1 98 ? -10.293 5.612 -0.117 1.00 36.22 98 ALA A CA 1
ATOM 757 C C . ALA A 1 98 ? -9.268 4.826 -0.947 1.00 36.22 98 ALA A C 1
ATOM 759 O O . ALA A 1 98 ? -8.522 4.048 -0.358 1.00 36.22 98 ALA A O 1
ATOM 760 N N . LEU A 1 99 ? -9.276 4.986 -2.275 1.00 36.50 99 LEU A N 1
ATOM 761 C CA . LEU A 1 99 ? -8.569 4.187 -3.296 1.00 36.50 99 LEU A CA 1
ATOM 762 C C . LEU A 1 99 ? -9.456 3.131 -3.991 1.00 36.50 99 LEU A C 1
ATOM 764 O O . LEU A 1 99 ? -9.357 1.927 -3.779 1.00 36.50 99 LEU A O 1
ATOM 768 N N . SER A 1 100 ? -10.323 3.606 -4.889 1.00 33.41 100 SER A N 1
ATOM 769 C CA . SER A 1 100 ? -10.992 2.799 -5.923 1.00 33.41 100 SER A CA 1
ATOM 770 C C . SER A 1 100 ? -9.950 2.026 -6.768 1.00 33.41 100 SER A C 1
ATOM 772 O O . SER A 1 100 ? -8.944 2.623 -7.140 1.00 33.41 100 SER A O 1
ATOM 774 N N . PHE A 1 101 ? -10.078 0.743 -7.139 1.00 34.47 101 PHE A N 1
ATOM 775 C CA . PHE A 1 101 ? -11.250 0.036 -7.666 1.00 34.47 101 PHE A CA 1
ATOM 776 C C . PHE A 1 101 ? -11.193 -1.491 -7.404 1.00 34.47 101 PHE A C 1
ATOM 778 O O . PHE A 1 101 ? -10.136 -2.120 -7.454 1.00 34.47 101 PHE A O 1
ATOM 785 N N . SER A 1 102 ? -12.392 -2.069 -7.273 1.00 29.73 102 SER A N 1
ATOM 786 C CA . SER A 1 102 ? -12.763 -3.467 -6.992 1.00 29.73 102 SER A CA 1
ATOM 787 C C . SER A 1 102 ? -12.584 -3.906 -5.535 1.00 29.73 102 SER A C 1
ATOM 789 O O . SER A 1 102 ? -11.528 -3.727 -4.951 1.00 29.73 102 SER A O 1
ATOM 791 N N . LEU A 1 103 ? -13.630 -4.525 -4.978 1.00 29.92 103 LEU A N 1
ATOM 792 C CA . LEU A 1 103 ? -13.740 -5.056 -3.612 1.00 29.92 103 LEU A CA 1
ATOM 793 C C . LEU A 1 103 ? -14.317 -4.085 -2.566 1.00 29.92 103 LEU A C 1
ATOM 795 O O . LEU A 1 103 ? -13.793 -3.881 -1.477 1.00 29.92 103 LEU A O 1
ATOM 799 N N . VAL A 1 104 ? -15.573 -3.727 -2.827 1.00 34.19 104 VAL A N 1
ATOM 800 C CA . VAL A 1 104 ? -16.706 -3.697 -1.872 1.00 34.19 104 VAL A CA 1
ATOM 801 C C . VAL A 1 104 ? -16.863 -5.036 -1.083 1.00 34.19 104 VAL A C 1
ATOM 803 O O . VAL A 1 104 ? -17.937 -5.427 -0.644 1.00 34.19 104 VAL A O 1
ATOM 806 N N . PHE A 1 105 ? -15.794 -5.802 -0.866 1.00 32.47 105 PHE A N 1
ATOM 807 C CA . PHE A 1 105 ? -15.871 -7.248 -0.616 1.00 32.47 105 PHE A CA 1
ATOM 808 C C . PHE A 1 105 ? -16.025 -7.657 0.845 1.00 32.47 105 PHE A C 1
ATOM 810 O O . PHE A 1 105 ? -16.037 -8.843 1.142 1.00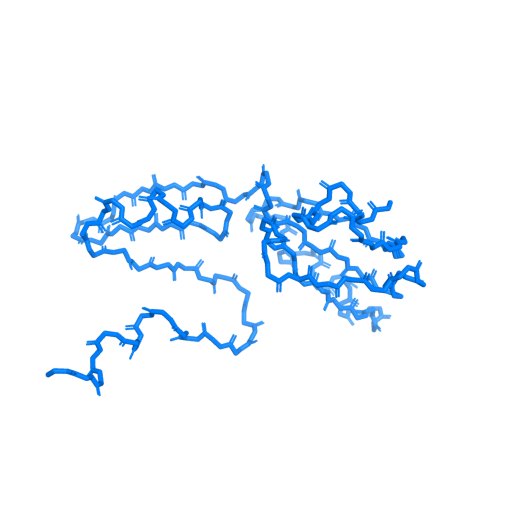 32.47 105 PHE A O 1
ATOM 817 N N . LEU A 1 106 ? -16.154 -6.705 1.767 1.00 33.25 106 LEU A N 1
ATOM 818 C CA . LEU A 1 106 ? -16.349 -7.025 3.185 1.00 33.25 106 LEU A CA 1
ATOM 819 C C . LEU A 1 106 ? -17.540 -6.316 3.832 1.00 33.25 106 LEU A C 1
ATOM 821 O O . LEU A 1 106 ? -18.015 -6.794 4.852 1.00 33.25 106 LEU A O 1
ATOM 825 N N . ALA A 1 107 ? -18.083 -5.256 3.223 1.00 32.59 107 ALA A N 1
ATOM 826 C CA . ALA A 1 107 ? -19.321 -4.633 3.703 1.00 32.59 107 ALA A CA 1
ATOM 827 C C . ALA A 1 107 ? -20.594 -5.253 3.088 1.00 32.59 107 ALA A C 1
ATOM 829 O O . ALA A 1 107 ? -21.676 -5.045 3.616 1.00 32.59 107 ALA A O 1
ATOM 830 N N . LEU A 1 108 ? -20.469 -6.033 2.005 1.00 33.34 108 LEU A N 1
ATOM 831 C CA . LEU A 1 108 ? -21.579 -6.750 1.350 1.00 33.34 108 LEU A CA 1
ATOM 832 C C . LEU A 1 108 ? -21.532 -8.279 1.557 1.00 33.34 108 LEU A C 1
ATOM 834 O O . LEU A 1 108 ? -22.396 -8.993 1.059 1.00 33.34 108 LEU A O 1
ATOM 838 N N . TRP A 1 109 ? -20.533 -8.800 2.280 1.00 38.62 109 TRP A N 1
ATOM 839 C CA . TRP A 1 109 ? -20.359 -10.247 2.486 1.00 38.62 109 TRP A CA 1
ATOM 840 C C . TRP A 1 109 ? -21.214 -10.812 3.637 1.00 38.62 109 TRP A C 1
ATOM 842 O O . TRP A 1 109 ? -21.454 -12.015 3.671 1.00 38.62 109 TRP A O 1
ATOM 852 N N . GLU A 1 110 ? -21.728 -9.974 4.547 1.00 34.12 110 GLU A N 1
ATOM 853 C CA . GLU A 1 110 ? -22.652 -10.430 5.605 1.00 34.12 110 GLU A CA 1
ATOM 854 C C . GLU A 1 110 ? -24.139 -10.414 5.207 1.00 34.12 110 GLU A C 1
ATOM 856 O O . GLU A 1 110 ? -24.935 -11.040 5.895 1.00 34.12 110 GLU A O 1
ATOM 861 N N . GLU A 1 111 ? -24.535 -9.791 4.090 1.00 36.72 111 GLU A N 1
ATOM 862 C CA . GLU A 1 111 ? -25.960 -9.689 3.700 1.00 36.72 111 GLU A CA 1
ATOM 863 C C . GLU A 1 111 ? -26.453 -10.767 2.716 1.00 36.72 111 GLU A C 1
ATOM 865 O O . GLU A 1 111 ? -27.613 -10.741 2.316 1.00 36.72 111 GLU A O 1
ATOM 870 N N . LEU A 1 112 ? -25.619 -11.731 2.306 1.00 38.38 112 LEU A N 1
ATOM 871 C CA . LEU A 1 112 ? -26.008 -12.711 1.274 1.00 38.38 112 LEU A CA 1
ATOM 872 C C . LEU A 1 112 ? -26.061 -14.177 1.716 1.00 38.38 112 LEU A C 1
ATOM 874 O O . LEU A 1 112 ? -26.302 -15.029 0.864 1.00 38.38 112 LEU A O 1
ATOM 878 N N . TRP A 1 113 ? -25.906 -14.494 3.007 1.00 40.22 113 TRP A N 1
ATOM 879 C CA . TRP A 1 113 ? -26.021 -15.890 3.465 1.00 40.22 113 TRP A CA 1
ATOM 880 C C . TRP A 1 113 ? -26.750 -16.144 4.788 1.00 40.22 113 TRP A C 1
ATOM 882 O O . TRP A 1 113 ? -26.601 -17.245 5.309 1.00 40.22 113 TRP A O 1
ATOM 892 N N . TYR A 1 114 ? -27.594 -15.231 5.280 1.00 38.38 114 TYR A N 1
ATOM 893 C CA . TYR A 1 114 ? -28.683 -15.580 6.210 1.00 38.38 114 TYR A CA 1
ATOM 894 C C . TYR A 1 114 ? -29.886 -14.655 6.048 1.00 38.38 114 TYR A C 1
ATOM 896 O O . TYR A 1 114 ? -29.667 -13.430 5.953 1.00 38.38 114 TYR A O 1
#

pLDDT: mean 77.22, std 20.87, range [29.73, 96.19]

Sequence (114 aa):
MLAPYTTWKVGGAARWFAEPTSEEAPDLIAWAYSKGIPIYYLGRGSNVLISDDGLPGLVISTRNSMTELYRDGDTIVAESGVSYLTCRSLRQVRVFLALSFSLVFLALWEELWY